Protein AF-A0A3D4FH93-F1 (afdb_monomer)

Structure (mmCIF, N/CA/C/O backbone):
data_AF-A0A3D4FH93-F1
#
_entry.id   AF-A0A3D4FH93-F1
#
loop_
_atom_site.group_PDB
_atom_site.id
_atom_site.type_symbol
_atom_site.label_atom_id
_atom_site.label_alt_id
_atom_site.label_comp_id
_atom_site.label_asym_id
_atom_site.label_entity_id
_atom_site.label_seq_id
_atom_site.pdbx_PDB_ins_code
_atom_site.Cartn_x
_atom_site.Cartn_y
_atom_site.Cartn_z
_atom_site.occupancy
_atom_site.B_iso_or_equiv
_atom_site.auth_seq_id
_atom_site.auth_comp_id
_atom_site.auth_asym_id
_atom_site.auth_atom_id
_atom_site.pdbx_PDB_model_num
ATOM 1 N N . SER A 1 1 ? 11.708 9.454 -5.898 1.00 50.78 1 SER A N 1
ATOM 2 C CA . SER A 1 1 ? 10.912 8.443 -5.175 1.00 50.78 1 SER A CA 1
ATOM 3 C C . SER A 1 1 ? 9.675 9.078 -4.562 1.00 50.78 1 SER A C 1
ATOM 5 O O . SER A 1 1 ? 9.744 9.571 -3.450 1.00 50.78 1 SER A O 1
ATOM 7 N N . VAL A 1 2 ? 8.563 9.120 -5.303 1.00 57.41 2 VAL A N 1
ATOM 8 C CA . VAL A 1 2 ? 7.296 9.752 -4.863 1.00 57.41 2 VAL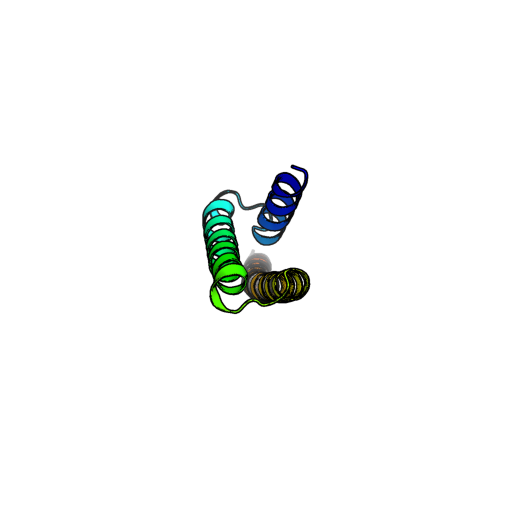 A CA 1
ATOM 9 C C . VAL A 1 2 ? 6.257 8.706 -4.407 1.00 57.41 2 VAL A C 1
ATOM 11 O O . VAL A 1 2 ? 5.337 9.028 -3.667 1.00 57.41 2 VAL A O 1
ATOM 14 N N . GLY A 1 3 ? 6.439 7.422 -4.749 1.00 74.44 3 GLY A N 1
ATOM 15 C CA . GLY A 1 3 ? 5.448 6.367 -4.472 1.00 74.44 3 GLY A CA 1
ATOM 16 C C . GLY A 1 3 ? 5.367 5.869 -3.022 1.00 74.44 3 GLY A C 1
ATOM 17 O O . GLY A 1 3 ? 4.317 5.398 -2.608 1.00 74.44 3 GLY A O 1
ATOM 18 N N . ILE A 1 4 ? 6.430 6.004 -2.220 1.00 80.75 4 ILE A N 1
ATOM 19 C CA . ILE A 1 4 ? 6.482 5.407 -0.868 1.00 80.75 4 ILE A CA 1
ATOM 20 C C . ILE A 1 4 ? 5.518 6.120 0.098 1.00 80.75 4 ILE A C 1
ATOM 22 O O . ILE A 1 4 ? 4.865 5.476 0.916 1.00 80.75 4 ILE A O 1
ATOM 26 N N . GLY A 1 5 ? 5.386 7.447 -0.024 1.00 87.31 5 GLY A N 1
ATOM 27 C CA . GLY A 1 5 ? 4.425 8.223 0.766 1.00 87.31 5 GLY A CA 1
ATOM 28 C C . GLY A 1 5 ? 2.971 7.924 0.389 1.00 87.31 5 GLY A C 1
ATOM 29 O O . GLY A 1 5 ? 2.115 7.849 1.268 1.00 87.31 5 GLY A O 1
ATOM 30 N N . PHE A 1 6 ? 2.703 7.689 -0.900 1.00 86.94 6 PHE A N 1
ATOM 31 C CA . PHE A 1 6 ? 1.376 7.303 -1.383 1.00 86.94 6 PHE A CA 1
ATOM 32 C C . PHE A 1 6 ? 0.988 5.897 -0.908 1.00 86.94 6 PHE A C 1
ATOM 34 O O . PHE A 1 6 ? -0.100 5.719 -0.366 1.00 86.94 6 PHE A O 1
ATOM 41 N N . ASP A 1 7 ? 1.905 4.929 -0.993 1.00 87.94 7 ASP A N 1
ATOM 42 C CA . ASP A 1 7 ? 1.698 3.590 -0.432 1.00 87.94 7 ASP A CA 1
ATOM 43 C C . ASP A 1 7 ? 1.406 3.664 1.077 1.00 87.94 7 ASP A C 1
ATOM 45 O O . ASP A 1 7 ? 0.452 3.054 1.557 1.00 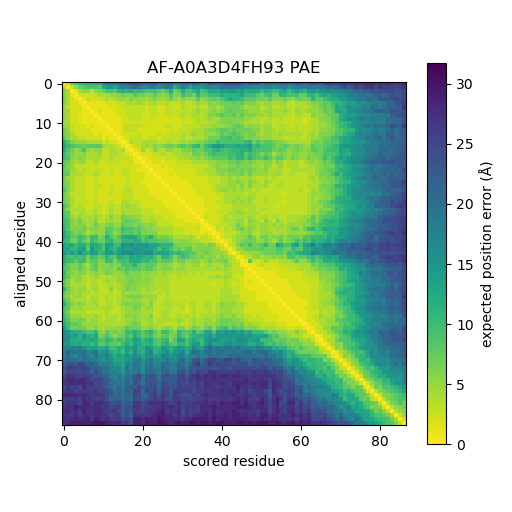87.94 7 ASP A O 1
ATOM 49 N N . GLY A 1 8 ? 2.167 4.471 1.829 1.00 87.94 8 GLY A N 1
ATOM 50 C CA . GLY A 1 8 ? 1.941 4.690 3.263 1.00 87.94 8 GLY A CA 1
ATOM 51 C C . GLY A 1 8 ? 0.575 5.310 3.580 1.00 87.94 8 GLY A C 1
ATOM 52 O O . GLY A 1 8 ? -0.087 4.899 4.537 1.00 87.94 8 GLY A O 1
ATOM 53 N N . MET A 1 9 ? 0.116 6.253 2.752 1.00 89.06 9 MET A N 1
ATOM 54 C CA . MET A 1 9 ? -1.221 6.842 2.856 1.00 89.06 9 MET A CA 1
ATOM 55 C C . MET A 1 9 ? -2.314 5.785 2.640 1.00 89.06 9 MET A C 1
ATOM 57 O O . MET A 1 9 ? -3.223 5.678 3.466 1.00 89.06 9 MET A O 1
ATOM 61 N N . LEU A 1 10 ? -2.199 4.962 1.591 1.00 88.38 10 LEU A N 1
ATOM 62 C CA . LEU A 1 10 ? -3.138 3.870 1.311 1.00 88.38 10 LEU A CA 1
ATOM 63 C C . LEU A 1 10 ? -3.193 2.861 2.464 1.00 88.38 10 LEU A C 1
ATOM 65 O O . LEU A 1 10 ? -4.274 2.486 2.914 1.00 88.38 10 LEU A O 1
ATOM 69 N N . ILE A 1 11 ? -2.037 2.465 2.994 1.00 88.56 11 ILE A N 1
ATOM 70 C CA . ILE A 1 11 ? -1.941 1.514 4.108 1.00 88.56 11 ILE A CA 1
ATOM 71 C C . ILE A 1 11 ? -2.622 2.072 5.369 1.00 88.56 11 ILE A C 1
ATOM 73 O O . ILE A 1 11 ? -3.343 1.342 6.051 1.00 88.56 11 ILE A O 1
ATOM 77 N N . SER A 1 12 ? -2.461 3.367 5.658 1.00 87.62 12 SER A N 1
ATOM 78 C CA . SER A 1 12 ? -3.120 4.034 6.793 1.00 87.62 12 SER A CA 1
ATOM 79 C C . SER A 1 12 ? -4.649 4.100 6.640 1.00 87.62 12 SER A C 1
ATOM 81 O O . SER A 1 12 ? -5.393 3.849 7.597 1.00 87.62 12 SER A O 1
ATOM 83 N N . LEU A 1 13 ? -5.126 4.361 5.416 1.00 86.25 13 LEU A N 1
ATOM 84 C CA . LEU A 1 13 ? -6.547 4.340 5.053 1.00 86.25 13 LEU A CA 1
ATOM 85 C C . LEU A 1 13 ? -7.162 2.951 5.257 1.00 86.25 13 LEU A C 1
ATOM 87 O O . LEU A 1 13 ? -8.209 2.825 5.896 1.00 86.25 13 LEU A O 1
ATOM 91 N N . ILE A 1 14 ? -6.484 1.902 4.787 1.00 84.62 14 ILE A N 1
ATOM 92 C CA . ILE A 1 14 ? -6.924 0.509 4.956 1.00 84.62 14 ILE A CA 1
ATOM 93 C C . ILE A 1 14 ? -6.919 0.123 6.444 1.00 84.62 14 ILE A C 1
ATOM 95 O O . ILE A 1 14 ? -7.848 -0.528 6.923 1.00 84.62 14 ILE A O 1
ATOM 99 N N . ALA A 1 15 ? -5.933 0.595 7.214 1.00 84.12 15 ALA A N 1
ATOM 100 C CA . ALA A 1 15 ? -5.843 0.366 8.658 1.00 84.12 15 ALA A CA 1
ATOM 101 C C . ALA A 1 15 ? -6.887 1.137 9.485 1.00 84.12 15 ALA A C 1
ATOM 103 O O . ALA A 1 15 ? -6.980 0.936 10.703 1.00 84.12 15 ALA A O 1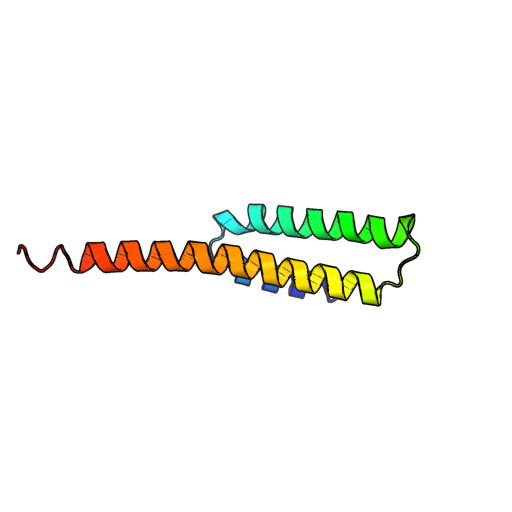
ATOM 104 N N . ARG A 1 16 ? -7.694 2.007 8.856 1.00 80.69 16 ARG A N 1
ATOM 105 C CA . ARG A 1 16 ? -8.707 2.849 9.515 1.00 80.69 16 ARG A CA 1
ATOM 106 C C . ARG A 1 16 ? -8.127 3.629 10.705 1.00 80.69 16 ARG A C 1
ATOM 108 O O . ARG A 1 16 ? -8.756 3.687 11.760 1.00 80.69 16 ARG A O 1
ATOM 115 N N . ASN A 1 17 ? -6.919 4.178 10.559 1.00 77.00 17 ASN A N 1
ATOM 116 C CA . ASN A 1 17 ? -6.204 4.907 11.618 1.00 77.00 17 ASN A CA 1
ATOM 117 C C . ASN A 1 17 ? -5.891 4.079 12.894 1.00 77.00 17 ASN A C 1
ATOM 119 O O . ASN A 1 17 ? -5.582 4.634 13.947 1.00 77.00 17 ASN A O 1
ATOM 123 N N . ASN A 1 18 ? -5.951 2.742 12.835 1.00 82.19 18 ASN A N 1
ATOM 124 C CA . ASN A 1 18 ? -5.538 1.880 13.946 1.00 82.19 18 ASN A CA 1
ATOM 125 C C . ASN A 1 18 ? -4.057 1.520 13.806 1.00 82.19 18 ASN A C 1
ATOM 127 O O . ASN A 1 18 ? -3.714 0.590 13.076 1.00 82.19 18 ASN A O 1
ATOM 131 N N . ILE A 1 19 ? -3.185 2.199 14.561 1.00 86.50 19 ILE A N 1
ATOM 132 C CA . ILE A 1 19 ? -1.721 2.014 14.491 1.00 86.50 19 ILE A CA 1
ATOM 133 C C . ILE A 1 19 ? -1.288 0.545 14.670 1.00 86.50 19 ILE A C 1
ATOM 135 O O . ILE A 1 19 ? -0.329 0.095 14.054 1.00 86.50 19 ILE A O 1
ATOM 139 N N . LYS A 1 20 ? -2.039 -0.236 15.463 1.00 87.62 20 LYS A N 1
ATOM 140 C CA . LYS A 1 20 ? -1.768 -1.661 15.722 1.00 87.62 20 LYS A CA 1
ATOM 141 C C . LYS A 1 20 ? -1.984 -2.554 14.494 1.00 87.62 20 LYS A C 1
ATOM 143 O O . LYS A 1 20 ? -1.341 -3.590 14.388 1.00 87.62 20 LYS A O 1
ATOM 148 N N . LEU A 1 21 ? -2.884 -2.172 13.584 1.00 84.44 21 LEU A N 1
ATOM 149 C CA . LEU A 1 21 ? -3.185 -2.935 12.364 1.00 84.44 21 LEU A CA 1
ATOM 150 C C . LEU A 1 21 ? -2.255 -2.574 11.199 1.00 84.44 21 LEU A C 1
ATOM 152 O O . LEU A 1 21 ? -2.130 -3.355 10.258 1.00 84.44 21 LEU A O 1
ATOM 156 N N . VAL A 1 22 ? -1.587 -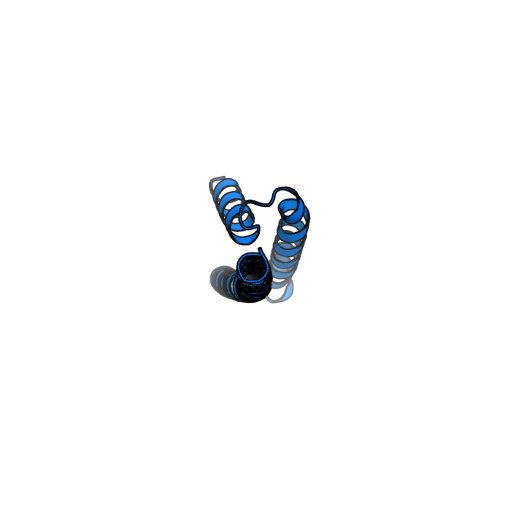1.419 11.265 1.00 88.75 22 VAL A N 1
ATOM 157 C CA . VAL A 1 22 ? -0.654 -0.942 10.233 1.00 88.75 22 VAL A CA 1
ATOM 158 C C . VAL A 1 22 ? 0.424 -1.973 9.877 1.00 88.75 22 VAL A C 1
ATOM 160 O O . VAL A 1 22 ? 0.542 -2.267 8.691 1.00 88.75 22 VAL A O 1
ATOM 163 N N . PRO A 1 23 ? 1.182 -2.574 10.820 1.00 90.38 23 PRO A N 1
ATOM 164 C CA . PRO A 1 23 ? 2.225 -3.538 10.458 1.00 90.38 23 PRO A CA 1
ATOM 165 C C . PRO A 1 23 ? 1.664 -4.799 9.788 1.00 90.38 23 PRO A C 1
ATOM 167 O O . PRO A 1 23 ? 2.291 -5.338 8.881 1.00 90.38 23 PRO A O 1
ATOM 170 N N . PHE A 1 24 ? 0.464 -5.236 10.176 1.00 88.06 24 PHE A N 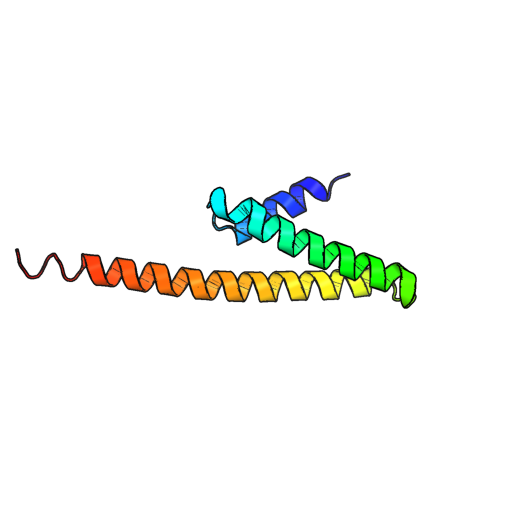1
ATOM 171 C CA . PHE A 1 24 ? -0.194 -6.392 9.567 1.00 88.06 24 PHE A CA 1
ATOM 172 C C . PHE A 1 24 ? -0.589 -6.116 8.109 1.00 88.06 24 PHE A C 1
ATOM 174 O O . PHE A 1 24 ? -0.290 -6.904 7.213 1.00 88.06 24 PHE A O 1
ATOM 181 N N . ILE A 1 25 ? -1.207 -4.960 7.858 1.00 87.81 25 ILE A N 1
ATOM 182 C CA . ILE A 1 25 ? -1.620 -4.548 6.510 1.00 87.81 25 ILE A CA 1
ATOM 183 C C . ILE A 1 25 ? -0.399 -4.247 5.638 1.00 87.81 25 ILE A C 1
ATOM 185 O O . ILE A 1 25 ? -0.354 -4.667 4.485 1.00 87.81 25 ILE A O 1
ATOM 189 N N . ALA A 1 26 ? 0.612 -3.567 6.180 1.00 89.75 26 ALA A N 1
ATOM 190 C CA . ALA A 1 26 ? 1.850 -3.269 5.466 1.00 89.75 26 ALA A CA 1
ATOM 191 C C . ALA A 1 26 ? 2.571 -4.551 5.030 1.00 89.75 26 ALA A C 1
ATOM 193 O O . ALA A 1 26 ? 3.017 -4.642 3.888 1.00 89.75 26 ALA A O 1
ATOM 194 N N . PHE A 1 27 ? 2.635 -5.557 5.907 1.00 91.38 27 PHE A N 1
ATOM 195 C CA . PHE A 1 27 ? 3.212 -6.860 5.580 1.00 91.38 27 PHE A CA 1
ATOM 196 C C . PHE A 1 27 ? 2.467 -7.541 4.428 1.00 91.38 27 PHE A C 1
ATOM 198 O O . PHE A 1 27 ? 3.082 -8.019 3.475 1.00 91.38 27 PHE A O 1
ATOM 205 N N . PHE A 1 28 ? 1.138 -7.531 4.480 1.00 88.56 28 PHE A N 1
ATOM 206 C CA . PHE A 1 28 ? 0.312 -8.118 3.436 1.00 88.56 28 PHE A CA 1
ATOM 207 C C . PHE A 1 28 ? 0.499 -7.410 2.081 1.00 88.56 28 PHE A C 1
ATOM 209 O O . PHE A 1 28 ? 0.754 -8.061 1.068 1.00 88.56 28 PHE A O 1
ATOM 216 N N . VAL A 1 29 ? 0.465 -6.073 2.063 1.00 87.94 29 VAL A N 1
ATOM 217 C CA . VAL A 1 29 ? 0.697 -5.279 0.844 1.00 87.94 29 VAL A CA 1
ATOM 218 C C . VAL A 1 29 ? 2.110 -5.508 0.294 1.00 87.94 29 VAL A C 1
ATOM 220 O O . VAL A 1 29 ? 2.277 -5.651 -0.916 1.00 87.94 29 VAL A O 1
ATOM 223 N N . ALA A 1 30 ? 3.125 -5.609 1.157 1.00 89.56 30 ALA A N 1
ATOM 224 C CA . ALA A 1 30 ? 4.493 -5.916 0.745 1.00 89.56 30 ALA A CA 1
ATOM 225 C C . ALA A 1 30 ? 4.614 -7.312 0.112 1.00 89.56 30 ALA A C 1
ATOM 227 O O . ALA A 1 30 ? 5.289 -7.461 -0.906 1.00 89.56 30 ALA A O 1
ATOM 228 N N . SER A 1 31 ? 3.924 -8.315 0.666 1.00 89.88 31 SER A N 1
ATOM 229 C CA . SER A 1 31 ? 3.879 -9.673 0.108 1.00 89.88 31 SER A CA 1
ATOM 230 C C . SER A 1 31 ? 3.252 -9.696 -1.290 1.00 89.88 31 SER A C 1
ATOM 232 O O . SER A 1 31 ? 3.826 -10.281 -2.210 1.00 89.88 31 SER A O 1
ATOM 234 N N . LEU A 1 32 ? 2.145 -8.972 -1.494 1.00 89.12 32 LEU A N 1
ATOM 235 C CA . LEU A 1 32 ? 1.533 -8.817 -2.818 1.00 89.12 32 LEU A CA 1
ATOM 236 C C . LEU A 1 32 ? 2.484 -8.146 -3.817 1.00 89.12 32 LEU A C 1
ATOM 238 O O . LEU A 1 32 ? 2.627 -8.603 -4.951 1.00 89.12 32 LEU A O 1
ATOM 242 N N . LYS A 1 33 ? 3.178 -7.088 -3.385 1.00 86.56 33 LYS A N 1
ATOM 243 C CA . LYS A 1 33 ? 4.160 -6.374 -4.211 1.00 86.56 33 LYS A CA 1
ATOM 244 C C . LYS A 1 33 ? 5.343 -7.263 -4.605 1.00 86.56 33 LYS A C 1
ATOM 246 O O . LYS A 1 33 ? 5.801 -7.209 -5.743 1.00 86.56 33 LYS A O 1
ATOM 251 N N . ALA A 1 34 ? 5.819 -8.099 -3.684 1.00 88.44 34 ALA A N 1
ATOM 252 C CA . ALA A 1 34 ? 6.879 -9.067 -3.949 1.00 88.44 34 ALA A CA 1
ATOM 253 C C . ALA A 1 34 ? 6.435 -10.150 -4.949 1.00 88.44 34 ALA A C 1
ATOM 255 O O . ALA A 1 34 ? 7.184 -10.478 -5.868 1.00 88.44 34 ALA A O 1
ATOM 256 N N . GLY A 1 35 ? 5.201 -10.652 -4.830 1.00 86.94 35 GLY A N 1
ATOM 257 C CA . GLY A 1 35 ? 4.623 -11.581 -5.809 1.00 86.94 35 GLY A CA 1
ATOM 258 C C . GLY A 1 35 ? 4.491 -10.963 -7.204 1.00 86.94 35 GLY A C 1
ATOM 259 O O . GLY A 1 35 ? 4.812 -11.596 -8.209 1.00 86.94 35 GLY A O 1
ATOM 260 N N . ALA A 1 36 ? 4.102 -9.691 -7.271 1.00 84.94 36 ALA A N 1
ATOM 261 C CA . ALA A 1 36 ? 4.023 -8.939 -8.517 1.00 84.94 36 ALA A CA 1
ATOM 262 C C . ALA A 1 36 ? 5.378 -8.701 -9.197 1.00 84.94 36 ALA A C 1
ATOM 264 O O . ALA A 1 36 ? 5.483 -8.831 -10.415 1.00 84.94 36 ALA A O 1
ATOM 265 N N . LEU A 1 37 ? 6.427 -8.424 -8.420 1.00 84.00 37 LEU A N 1
ATOM 266 C CA . LEU A 1 37 ? 7.803 -8.377 -8.928 1.00 84.00 37 LEU A CA 1
ATOM 267 C C . LEU A 1 37 ? 8.227 -9.719 -9.541 1.00 84.00 37 LEU A C 1
ATOM 269 O O . LEU A 1 37 ? 8.949 -9.740 -10.536 1.00 84.00 37 LEU A O 1
ATOM 273 N N . GLY A 1 38 ? 7.744 -10.836 -8.989 1.00 83.62 38 GLY A N 1
ATOM 274 C CA . GLY A 1 38 ? 7.905 -12.156 -9.594 1.00 83.62 38 GLY A CA 1
ATOM 275 C C . GLY A 1 38 ? 7.264 -12.242 -10.982 1.00 83.62 38 GLY A C 1
ATOM 276 O O . GLY A 1 38 ? 7.898 -12.719 -11.917 1.00 83.62 38 GLY A O 1
ATOM 277 N N . MET A 1 39 ? 6.050 -11.719 -11.160 1.00 84.31 39 MET A N 1
ATOM 278 C CA . MET A 1 39 ? 5.380 -11.724 -12.468 1.00 84.31 39 MET A CA 1
ATOM 279 C C . MET A 1 39 ? 6.151 -10.917 -13.521 1.00 84.31 39 MET A C 1
ATOM 281 O O . MET A 1 39 ? 6.337 -11.389 -14.638 1.00 84.31 39 MET A O 1
ATOM 285 N N . GLU A 1 40 ? 6.700 -9.756 -13.159 1.00 79.44 40 GLU A N 1
ATOM 286 C CA . GLU A 1 40 ? 7.535 -8.974 -14.085 1.00 79.44 40 GLU A CA 1
ATOM 287 C C . GLU A 1 40 ? 8.793 -9.752 -14.521 1.00 79.44 40 GLU A C 1
ATOM 289 O O . GLU A 1 40 ? 9.215 -9.668 -15.673 1.00 79.44 40 GLU A O 1
ATOM 294 N N . ARG A 1 41 ? 9.378 -10.554 -13.619 1.00 79.50 41 ARG A N 1
ATOM 295 C CA . ARG A 1 41 ? 10.628 -11.288 -13.881 1.00 79.50 41 ARG A CA 1
ATOM 296 C C . ARG A 1 41 ? 10.454 -12.637 -14.567 1.00 79.50 41 ARG A C 1
ATOM 298 O O . ARG A 1 41 ? 11.329 -13.021 -15.336 1.00 79.50 41 ARG A O 1
ATOM 305 N N . PHE A 1 42 ? 9.385 -13.367 -14.264 1.00 78.06 42 PHE A N 1
ATOM 306 C CA . PHE A 1 42 ? 9.225 -14.757 -14.701 1.00 78.06 42 PHE A CA 1
ATOM 307 C C . PHE A 1 42 ? 8.344 -14.912 -15.938 1.00 78.06 42 PHE A C 1
ATOM 309 O O . PHE A 1 42 ? 8.584 -15.816 -16.731 1.00 78.06 42 PHE A O 1
ATOM 316 N N . THR A 1 43 ? 7.329 -14.064 -16.117 1.00 78.19 43 THR A N 1
ATOM 317 C CA . THR A 1 43 ? 6.333 -14.246 -17.187 1.00 78.19 43 THR A CA 1
ATOM 318 C C . THR A 1 43 ? 6.443 -13.210 -18.303 1.00 78.19 43 THR A C 1
ATOM 320 O O . THR A 1 43 ? 5.716 -13.307 -19.288 1.00 78.19 43 THR A O 1
ATOM 323 N N . GLY A 1 44 ? 7.347 -12.229 -18.180 1.00 79.38 44 GLY A N 1
ATOM 324 C CA . GLY A 1 44 ? 7.551 -11.184 -19.191 1.00 79.38 44 GLY A CA 1
ATOM 325 C C . GLY A 1 44 ? 6.326 -10.286 -19.398 1.00 79.38 44 GLY A C 1
ATOM 326 O O . GLY A 1 44 ? 6.218 -9.604 -20.416 1.00 79.38 44 GLY A O 1
ATOM 327 N N . ILE A 1 45 ? 5.384 -10.302 -18.451 1.00 85.31 45 ILE A N 1
ATOM 328 C CA . ILE A 1 45 ? 4.168 -9.498 -18.515 1.00 85.3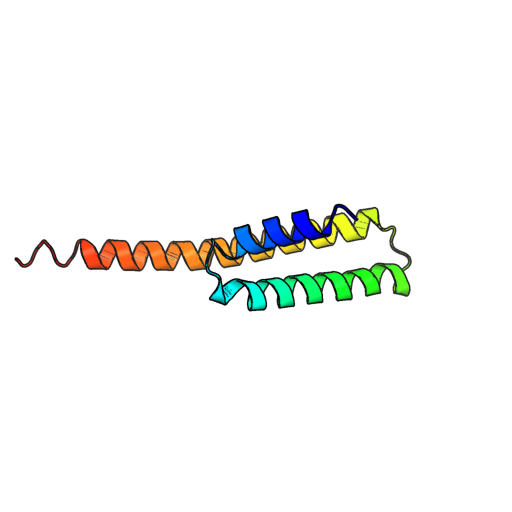1 45 ILE A CA 1
ATOM 329 C C . ILE A 1 45 ? 4.553 -8.014 -18.379 1.00 85.31 45 ILE A C 1
ATOM 331 O O . ILE A 1 45 ? 5.331 -7.661 -17.490 1.00 85.31 45 ILE A O 1
ATOM 335 N N . PRO A 1 46 ? 4.016 -7.120 -19.229 1.00 84.19 46 PRO A N 1
ATOM 336 C CA . PRO A 1 46 ? 4.326 -5.699 -19.164 1.00 84.19 46 PRO A CA 1
ATOM 337 C C . PRO A 1 46 ? 3.836 -5.072 -17.857 1.00 84.19 46 PRO A C 1
ATOM 339 O O . PRO A 1 46 ? 2.723 -5.334 -17.397 1.00 84.19 46 PRO A O 1
ATOM 342 N N . LYS A 1 47 ? 4.653 -4.173 -17.299 1.00 84.12 47 LYS A N 1
ATOM 343 C CA . LYS A 1 47 ? 4.472 -3.575 -15.967 1.00 84.12 47 LYS A CA 1
ATOM 344 C C . LYS A 1 47 ? 3.100 -2.933 -15.731 1.00 84.12 47 LYS A C 1
ATOM 346 O O . LYS A 1 47 ? 2.546 -3.052 -14.644 1.00 84.12 47 LYS A O 1
ATOM 351 N N . SER A 1 48 ? 2.511 -2.327 -16.762 1.00 88.25 48 SER A N 1
ATOM 352 C CA . SER A 1 48 ? 1.166 -1.738 -16.694 1.00 88.25 48 SER A CA 1
ATOM 353 C C . SER A 1 48 ? 0.085 -2.756 -16.321 1.00 88.25 48 SER A C 1
ATOM 355 O O . SER A 1 48 ? -0.860 -2.418 -15.618 1.00 88.25 48 SER A O 1
ATOM 357 N N . LEU A 1 49 ? 0.222 -4.010 -16.760 1.00 89.31 49 LEU A N 1
ATOM 358 C CA . LEU A 1 49 ? -0.733 -5.077 -16.457 1.00 89.31 49 LEU A CA 1
ATOM 359 C C . LEU A 1 49 ? -0.587 -5.537 -15.000 1.00 89.31 49 LEU A C 1
ATOM 361 O O . LEU A 1 49 ? -1.580 -5.733 -14.301 1.00 89.31 49 LEU A O 1
ATOM 365 N N . ILE A 1 50 ? 0.653 -5.625 -14.517 1.00 88.88 50 ILE A N 1
ATOM 366 C CA . ILE A 1 50 ? 0.964 -5.935 -13.118 1.00 88.88 50 ILE A CA 1
ATOM 367 C C . ILE A 1 50 ? 0.395 -4.870 -12.167 1.00 88.88 50 ILE A C 1
ATOM 369 O O . ILE A 1 50 ? -0.234 -5.225 -11.170 1.00 88.88 50 ILE A O 1
ATOM 373 N N . ASP A 1 51 ? 0.537 -3.583 -12.495 1.00 87.12 51 ASP A N 1
ATOM 374 C CA . ASP A 1 51 ? -0.002 -2.486 -11.678 1.00 87.12 51 ASP A CA 1
ATOM 375 C C . ASP A 1 51 ? -1.540 -2.522 -11.584 1.00 87.12 51 ASP A C 1
ATOM 377 O O . ASP A 1 51 ? -2.105 -2.267 -10.515 1.00 87.12 51 ASP A O 1
ATOM 381 N N . ILE A 1 52 ? -2.233 -2.900 -12.666 1.00 91.75 52 ILE A N 1
ATOM 382 C CA . ILE A 1 52 ? -3.694 -3.094 -12.660 1.00 91.75 52 ILE A CA 1
ATOM 383 C C . ILE A 1 52 ? -4.077 -4.241 -11.719 1.00 91.75 52 ILE A C 1
ATOM 385 O O . ILE A 1 52 ? -4.956 -4.076 -10.872 1.00 91.75 52 ILE A O 1
ATOM 389 N N . ILE A 1 53 ? -3.398 -5.387 -11.826 1.00 89.81 53 ILE A N 1
ATOM 390 C CA . ILE A 1 53 ? -3.661 -6.561 -10.985 1.00 89.81 53 ILE A CA 1
ATOM 391 C C . ILE A 1 53 ? -3.466 -6.220 -9.501 1.00 89.81 53 ILE A C 1
ATOM 393 O O . ILE A 1 53 ? -4.343 -6.500 -8.682 1.00 89.81 53 ILE A O 1
ATOM 397 N N . ILE A 1 54 ? -2.354 -5.567 -9.148 1.00 88.25 54 ILE A N 1
ATOM 398 C CA . ILE A 1 54 ? -2.077 -5.132 -7.769 1.00 88.25 54 ILE A CA 1
ATOM 399 C C . ILE A 1 54 ? -3.168 -4.187 -7.265 1.00 88.25 54 ILE A C 1
ATOM 401 O O . ILE A 1 54 ? -3.644 -4.347 -6.142 1.00 88.25 54 ILE A O 1
ATOM 405 N N . SER A 1 55 ? -3.591 -3.228 -8.088 1.00 88.75 55 SER A N 1
ATOM 406 C CA . SER A 1 55 ? -4.624 -2.258 -7.712 1.00 88.75 55 SER A CA 1
ATOM 407 C C . SER A 1 55 ? -5.959 -2.941 -7.404 1.00 88.75 55 SER A C 1
ATOM 409 O O . SER A 1 55 ? -6.594 -2.634 -6.395 1.00 88.75 55 SER A O 1
ATOM 411 N N . VAL A 1 56 ? -6.357 -3.924 -8.218 1.00 91.00 56 VAL A N 1
ATOM 412 C CA . VAL A 1 56 ? -7.564 -4.729 -7.974 1.00 91.00 56 VAL A CA 1
ATOM 413 C C . VAL A 1 56 ? -7.437 -5.534 -6.678 1.00 91.00 56 VAL A C 1
ATOM 415 O O . VAL A 1 56 ? -8.367 -5.534 -5.873 1.00 91.00 56 VAL A O 1
ATOM 418 N N . PHE A 1 57 ? -6.284 -6.155 -6.411 1.00 87.56 57 PHE A N 1
ATOM 419 C CA . PHE A 1 57 ? -6.055 -6.864 -5.148 1.00 87.56 57 PHE A CA 1
ATOM 420 C C . PHE A 1 57 ? -6.165 -5.949 -3.925 1.00 87.56 57 PHE A C 1
ATOM 422 O O . PHE A 1 57 ? -6.794 -6.323 -2.935 1.00 87.56 57 PHE A O 1
ATOM 429 N N . ILE A 1 58 ? -5.604 -4.739 -3.994 1.00 85.75 58 ILE A N 1
ATOM 430 C CA . ILE A 1 58 ? -5.700 -3.753 -2.911 1.00 85.75 58 ILE A CA 1
ATOM 431 C C . ILE A 1 58 ? -7.166 -3.387 -2.645 1.00 85.75 58 ILE A C 1
ATOM 433 O O . ILE A 1 58 ? -7.577 -3.340 -1.486 1.00 85.75 58 ILE A O 1
ATOM 437 N N . ILE A 1 59 ? -7.974 -3.185 -3.693 1.00 87.19 59 ILE A N 1
ATOM 438 C CA . ILE A 1 59 ? -9.411 -2.889 -3.567 1.00 87.19 59 ILE A CA 1
ATOM 439 C C . ILE A 1 59 ? -10.164 -4.052 -2.909 1.00 87.19 59 ILE A C 1
ATOM 441 O O . ILE A 1 59 ? -10.962 -3.826 -1.999 1.00 87.19 59 ILE A O 1
ATOM 445 N N . LEU A 1 60 ? -9.898 -5.293 -3.324 1.00 86.00 60 LEU A N 1
ATOM 446 C CA . LEU A 1 60 ? -10.538 -6.486 -2.756 1.00 86.00 60 LEU A CA 1
ATOM 447 C C . LEU A 1 60 ? -10.228 -6.642 -1.262 1.00 86.00 60 LEU A C 1
ATOM 449 O O . LEU A 1 60 ? -11.121 -6.881 -0.451 1.00 86.00 60 LEU A O 1
ATOM 453 N N . VAL A 1 61 ? -8.969 -6.436 -0.883 1.00 80.06 61 VAL A N 1
ATOM 454 C CA . VAL A 1 61 ? -8.515 -6.545 0.510 1.00 80.06 61 VAL A CA 1
ATOM 455 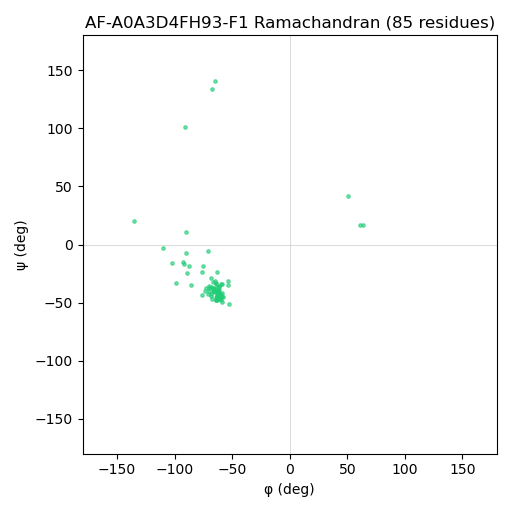C C . VAL A 1 61 ? -9.063 -5.402 1.355 1.00 80.06 61 VAL A C 1
ATOM 457 O O . VAL A 1 61 ? -9.504 -5.614 2.488 1.00 80.06 61 VAL A O 1
ATOM 460 N N . ALA A 1 62 ? -9.095 -4.192 0.796 1.00 80.44 62 ALA A N 1
ATOM 461 C CA . ALA A 1 62 ? -9.744 -3.059 1.430 1.00 80.44 62 ALA A CA 1
ATOM 462 C C . ALA A 1 62 ? -11.230 -3.351 1.668 1.00 80.44 62 ALA A C 1
ATOM 464 O O . ALA A 1 62 ? -11.720 -3.062 2.755 1.00 80.44 62 ALA A O 1
ATOM 465 N N . MET A 1 63 ? -11.933 -3.965 0.710 1.00 81.25 63 MET A N 1
ATOM 466 C CA . MET A 1 63 ? -13.352 -4.315 0.819 1.00 81.25 63 MET A CA 1
ATOM 467 C C . MET A 1 63 ? -13.623 -5.340 1.930 1.00 81.25 63 MET A C 1
ATOM 469 O O . MET A 1 63 ? -14.527 -5.123 2.738 1.00 81.25 63 MET A O 1
ATOM 473 N N . GLU A 1 64 ? -12.820 -6.400 2.033 1.00 71.12 64 GLU A N 1
ATOM 474 C CA . GLU A 1 64 ? -12.877 -7.381 3.131 1.00 71.12 64 GLU A CA 1
ATOM 475 C C . GLU A 1 64 ? -12.658 -6.719 4.507 1.00 71.12 64 GLU A C 1
ATOM 477 O O . GLU A 1 64 ? -13.469 -6.867 5.432 1.00 71.12 64 GLU A O 1
ATOM 482 N N . GLY A 1 65 ? -11.606 -5.901 4.633 1.00 68.06 65 GLY A N 1
ATOM 483 C CA . GLY A 1 65 ? -11.325 -5.133 5.850 1.00 68.06 65 GLY A CA 1
ATOM 484 C C . GLY A 1 65 ? -12.415 -4.100 6.170 1.00 68.06 65 GLY A C 1
ATOM 485 O O . GLY A 1 65 ? -12.760 -3.867 7.337 1.00 68.06 65 GLY A O 1
ATOM 486 N N . LEU A 1 66 ? -13.022 -3.508 5.138 1.00 65.62 66 LEU A N 1
ATOM 487 C CA . LEU A 1 66 ? -14.154 -2.599 5.2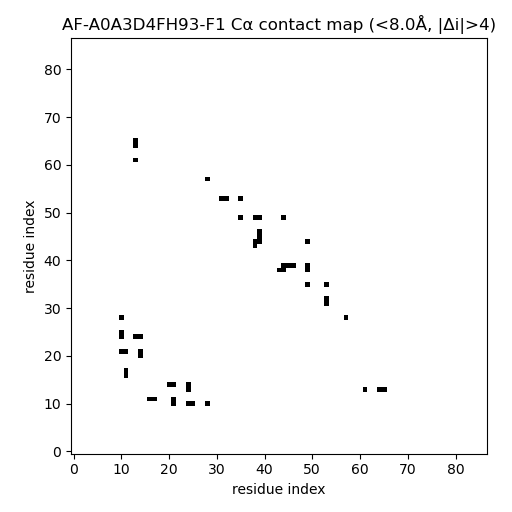64 1.00 65.62 66 LEU A CA 1
ATOM 488 C C . LEU A 1 66 ? -15.370 -3.327 5.839 1.00 65.62 66 LEU A C 1
ATOM 490 O O . LEU A 1 66 ? -15.949 -2.824 6.807 1.00 65.62 66 LEU A O 1
ATOM 494 N N . TYR A 1 67 ? -15.710 -4.502 5.306 1.00 64.88 67 TYR A N 1
ATOM 495 C CA . TYR A 1 67 ? -16.880 -5.288 5.701 1.00 64.88 67 TYR A CA 1
ATOM 496 C C . TYR A 1 67 ? -16.780 -5.822 7.138 1.00 64.88 67 TYR A C 1
ATOM 498 O O . TYR A 1 67 ? -17.752 -5.750 7.898 1.00 64.88 67 TYR A O 1
ATOM 506 N N . SER A 1 68 ? -15.594 -6.279 7.557 1.00 60.84 68 SER A N 1
ATOM 507 C CA . SER A 1 68 ? -15.334 -6.704 8.942 1.00 60.84 68 SER A CA 1
ATOM 508 C C . SER A 1 68 ? -15.479 -5.542 9.943 1.00 60.84 68 SER A C 1
ATOM 510 O O . SER A 1 68 ? -16.176 -5.656 10.958 1.00 60.84 68 SER A O 1
ATOM 512 N N . GLY A 1 69 ? -14.930 -4.363 9.617 1.00 58.06 69 GLY A N 1
ATOM 513 C CA . GLY A 1 69 ? -15.045 -3.164 10.457 1.00 58.06 69 GLY A CA 1
ATOM 514 C C . GLY A 1 69 ? -16.479 -2.629 10.606 1.00 58.06 69 GLY A C 1
ATOM 515 O O . GLY A 1 69 ? -16.838 -2.098 11.661 1.00 58.06 69 GLY A O 1
ATOM 516 N N . ILE A 1 70 ? -17.329 -2.800 9.586 1.00 56.88 70 ILE A N 1
ATOM 517 C CA . ILE A 1 70 ? -18.742 -2.381 9.621 1.00 56.88 70 ILE A CA 1
ATOM 518 C C . ILE A 1 70 ? -19.564 -3.266 10.577 1.00 56.88 70 ILE A C 1
ATOM 520 O O . ILE A 1 70 ? -20.426 -2.750 11.295 1.00 56.88 70 ILE A O 1
ATOM 524 N N . LYS A 1 71 ? -19.271 -4.574 10.675 1.00 51.34 71 LYS A N 1
ATOM 525 C CA . LYS A 1 71 ? -19.930 -5.461 11.654 1.00 51.34 71 LYS A CA 1
ATOM 526 C C . LYS A 1 71 ? -19.573 -5.106 13.103 1.00 51.34 71 LYS A C 1
ATOM 528 O O . LYS A 1 71 ? -20.460 -5.135 13.958 1.00 51.34 71 LYS A O 1
ATOM 533 N N . LEU A 1 72 ? -18.327 -4.709 13.389 1.00 52.97 72 LEU A N 1
ATOM 534 C CA . LEU A 1 72 ? -17.933 -4.281 14.741 1.00 52.97 72 LEU A CA 1
ATOM 535 C C . LEU A 1 72 ? -18.611 -2.970 15.176 1.00 52.97 72 LEU A C 1
ATOM 537 O O . LEU A 1 72 ? -19.023 -2.867 16.332 1.00 52.97 72 LEU A O 1
ATOM 541 N N . LYS A 1 73 ? -18.796 -1.995 14.270 1.00 49.59 73 LYS A N 1
ATOM 542 C CA . LYS A 1 73 ? -19.562 -0.770 14.583 1.00 49.59 73 LYS A CA 1
ATOM 543 C C . LYS A 1 73 ? -21.039 -1.066 14.862 1.00 49.59 73 LYS A C 1
ATOM 545 O O . LYS A 1 73 ? -21.583 -0.521 15.816 1.00 49.59 73 LYS A O 1
ATOM 550 N N . LYS A 1 74 ? -21.666 -1.980 14.109 1.00 50.03 74 LYS A N 1
ATOM 551 C CA . LYS A 1 74 ? -23.061 -2.393 14.360 1.00 50.03 74 LYS A CA 1
ATOM 552 C C . LYS A 1 74 ? -23.239 -3.146 15.684 1.00 50.03 74 LYS A C 1
ATOM 554 O O . LYS A 1 74 ? -24.279 -3.001 16.316 1.00 50.03 74 LYS A O 1
ATOM 559 N N . LYS A 1 75 ? -22.237 -3.913 16.137 1.00 46.16 75 LYS A N 1
ATOM 560 C CA . LYS A 1 75 ? -22.290 -4.575 17.452 1.00 46.16 75 LYS A CA 1
ATOM 561 C C . LYS A 1 75 ? -22.129 -3.592 18.615 1.00 46.16 75 LYS A C 1
ATOM 56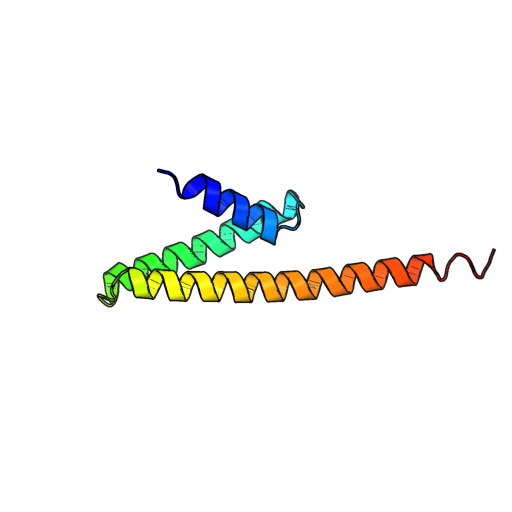3 O O . LYS A 1 75 ? -22.812 -3.771 19.610 1.00 46.16 75 LYS A O 1
ATOM 568 N N . LYS A 1 76 ? -21.283 -2.559 18.499 1.00 45.25 76 LYS A N 1
ATOM 569 C CA . LYS A 1 76 ? -21.136 -1.543 19.561 1.00 45.25 76 LYS A CA 1
ATOM 570 C C . LYS A 1 76 ? -22.360 -0.630 19.683 1.00 45.25 76 LYS A C 1
ATOM 572 O O . LYS A 1 76 ? -22.843 -0.463 20.793 1.00 45.25 76 LYS A O 1
ATOM 577 N N . ALA A 1 77 ? -22.928 -0.174 18.563 1.00 51.72 77 ALA A N 1
ATOM 578 C CA . ALA A 1 77 ? -24.142 0.650 18.581 1.00 51.72 77 ALA A CA 1
ATOM 579 C C . ALA A 1 77 ? -25.348 -0.078 19.210 1.00 51.72 77 ALA A C 1
ATOM 581 O O . ALA A 1 77 ? -26.111 0.515 19.958 1.00 51.72 77 ALA A O 1
ATOM 582 N N . LYS A 1 78 ? -25.486 -1.395 18.984 1.00 45.78 78 LYS A N 1
ATOM 583 C CA . LYS A 1 78 ? -26.596 -2.182 19.550 1.00 45.78 78 LYS A CA 1
ATOM 584 C C . LYS A 1 78 ? -26.445 -2.485 21.054 1.00 45.78 78 LYS A C 1
ATOM 586 O O . LYS A 1 78 ? -27.426 -2.849 21.694 1.00 45.78 78 LYS A O 1
ATOM 591 N N . ILE A 1 79 ? -25.234 -2.367 21.611 1.00 54.66 79 ILE A N 1
ATOM 592 C CA . ILE A 1 79 ? -24.948 -2.598 23.042 1.00 54.66 79 ILE A CA 1
ATOM 593 C C . ILE A 1 79 ? -25.130 -1.307 23.864 1.00 54.66 79 ILE A C 1
ATOM 595 O O . ILE A 1 79 ? -25.406 -1.393 25.057 1.00 54.66 79 ILE A O 1
ATOM 599 N N . GLU A 1 80 ? -25.010 -0.126 23.247 1.00 52.03 80 GLU A N 1
ATOM 600 C CA . GLU A 1 80 ? -25.317 1.159 23.898 1.00 52.03 80 GLU A CA 1
ATOM 601 C C . GLU A 1 80 ? -26.837 1.399 23.999 1.00 52.03 80 GLU A C 1
ATOM 603 O O . GLU A 1 80 ? -27.312 1.676 25.096 1.00 52.03 80 GLU A O 1
ATOM 608 N N . ASP A 1 81 ? -27.621 1.120 22.948 1.00 50.50 81 ASP A N 1
ATOM 609 C CA . ASP A 1 81 ? -29.098 1.264 22.964 1.00 50.50 81 ASP A CA 1
ATOM 610 C C . ASP A 1 81 ? -29.823 0.341 23.970 1.00 50.50 81 ASP A C 1
ATOM 612 O O . ASP A 1 81 ? -30.941 0.611 24.400 1.00 50.50 81 ASP A O 1
ATOM 616 N N . SER A 1 82 ? -29.211 -0.782 24.357 1.00 57.50 82 SER A N 1
ATOM 617 C CA . SER A 1 82 ? -29.818 -1.746 25.292 1.00 57.50 82 SER A CA 1
ATOM 618 C C . SER A 1 82 ? -29.503 -1.462 26.764 1.00 57.50 82 SER A C 1
ATOM 620 O O . SER A 1 82 ? -30.087 -2.103 27.635 1.00 57.50 82 SER A O 1
ATOM 622 N N . LYS A 1 83 ? -28.622 -0.497 27.065 1.00 52.75 83 LYS A N 1
ATOM 623 C CA . LYS A 1 83 ? -28.331 -0.071 28.445 1.00 52.75 83 LYS A CA 1
ATOM 624 C C . LYS A 1 83 ? -29.193 1.099 28.924 1.00 52.75 83 LYS A C 1
ATOM 626 O O . LYS A 1 83 ? -29.282 1.295 30.129 1.00 52.75 83 LYS A O 1
ATOM 631 N N . GLU A 1 84 ? -29.842 1.828 28.019 1.00 52.47 84 GLU A N 1
ATOM 632 C CA . GLU A 1 84 ? -30.665 3.002 28.353 1.00 52.47 84 GLU A CA 1
ATOM 633 C C . GLU A 1 84 ? -32.155 2.658 28.559 1.00 52.47 84 GLU A C 1
ATOM 635 O O . GLU A 1 84 ? -32.883 3.410 29.185 1.00 52.47 84 GLU A O 1
ATOM 640 N N . SER A 1 85 ? -32.606 1.467 28.138 1.00 47.34 85 SER A N 1
ATOM 641 C CA . SER A 1 85 ? -33.973 0.964 28.389 1.00 47.34 85 SER A CA 1
ATOM 642 C C . SER A 1 85 ? -34.114 0.152 29.695 1.00 47.34 85 SER A C 1
ATOM 644 O O . SER A 1 85 ? -35.117 -0.538 29.893 1.00 47.34 85 SER A O 1
ATOM 646 N N . SER A 1 86 ? -33.106 0.149 30.571 1.00 49.53 86 SER A N 1
ATOM 647 C CA . SER A 1 86 ? -33.156 -0.535 31.880 1.00 49.53 86 SER A CA 1
ATOM 648 C C . SER A 1 86 ? -32.600 0.311 33.034 1.00 49.53 86 SER A C 1
ATOM 650 O O . SER A 1 86 ? -32.255 -0.246 34.075 1.00 49.53 86 SER A O 1
ATOM 652 N N . VAL A 1 87 ? -32.530 1.636 32.853 1.00 45.94 87 VAL A N 1
ATOM 653 C CA . VAL A 1 87 ? -32.319 2.626 33.924 1.00 45.94 87 VAL A CA 1
ATOM 654 C C . VAL A 1 87 ? -33.530 3.542 33.980 1.00 45.94 87 VAL A C 1
ATOM 656 O O . VAL A 1 87 ? -34.007 3.923 32.890 1.00 45.94 87 VAL A O 1
#

Nearest PDB structures (foldseek):
  6o35-assembly1_B-2  TM=5.121E-01  e=7.811E+00  synthetic construct

Foldseek 3Di:
DPVVVVVLVLLCVLCVVPPVCSVVSVVVLVVLVVVLVVCVVPVVDDPVVSVVVSVVVSVVSSVVSVVVVVVVVVVVVVVVVVVVVPD

Radius of gyration: 18.3 Å; Cα contacts (8 Å, |Δi|>4): 27; chains: 1; bounding box: 45×24×53 Å

Mean predicted aligned error: 10.86 Å

Solvent-accessible surface area (backbone atoms only — not comparable to full-atom values): 4992 Å² total; per-residue (Å²): 138,74,61,66,64,54,52,52,49,52,43,42,60,65,32,68,78,38,75,85,45,33,65,61,50,47,51,52,55,49,50,52,51,54,53,46,54,45,42,50,73,74,70,69,50,58,66,73,60,50,55,51,53,52,52,52,51,51,52,54,52,41,49,54,52,47,55,57,53,52,53,54,52,56,53,52,57,60,58,55,65,64,59,63,80,76,107

Sequence (87 aa):
SVGIGFDGMLISLIARNNIKLVPFIAFFVASLKAGALGMERFTGIPKSLIDIIISVFIILVAMEGLYSGIKLKKKKAKIEDSKESSV

Secondary structure (DSSP, 8-state):
--HHHHHHHHHHHHTTT-TTTHHHHHHHHHHHHHHHHHHHHHS---HHHHHHHHHHHHHHHHHHHHHHHHHHHHHHHHHHTTTSTT-

pLDDT: mean 76.33, std 15.3, range [45.25, 91.75]